Protein AF-A0A2S2PK71-F1 (afdb_monomer_lite)

pLDDT: mean 77.52, std 13.2, range [31.44, 92.31]

Secondary structure (DSSP, 8-state):
--TTS--EEEEESSPPPGGGGGGGTPPPPGGG---S-HHHHHHHIIIIIHHHHHHHHHHHH-----HHHHHHTEEEEEES--TTTS---PPPTTEEE-TTTT-PPPPPPPP---

Organism: Schizaphis graminum (NCBI:txid13262)

Radius of gyration: 18.69 Å; chains: 1; bounding box: 39×36×65 Å

Structure (mmCIF, N/CA/C/O backbone):
data_AF-A0A2S2PK71-F1
#
_entry.id   AF-A0A2S2PK71-F1
#
loop_
_atom_site.group_PDB
_atom_site.id
_atom_site.type_symbol
_atom_site.label_atom_id
_atom_site.label_alt_id
_atom_site.label_comp_id
_atom_site.label_asym_id
_atom_site.label_entity_id
_atom_site.label_seq_id
_atom_site.pdbx_PDB_ins_code
_atom_site.Cartn_x
_atom_site.Cartn_y
_atom_site.Cartn_z
_atom_site.occupancy
_atom_site.B_iso_or_equiv
_atom_site.auth_seq_id
_atom_site.auth_comp_id
_atom_site.auth_asym_id
_atom_site.auth_atom_id
_atom_site.pdbx_PDB_model_num
ATOM 1 N N . THR A 1 1 ? -11.628 -20.737 16.221 1.00 31.44 1 THR A N 1
ATOM 2 C CA . THR A 1 1 ? -11.657 -19.414 16.890 1.00 31.44 1 THR A CA 1
ATOM 3 C C . THR A 1 1 ? -11.217 -18.267 15.968 1.00 31.44 1 THR A C 1
ATOM 5 O O . THR A 1 1 ? -10.743 -17.257 16.454 1.00 31.44 1 THR A O 1
ATOM 8 N N . ILE A 1 2 ? -11.413 -18.383 14.642 1.00 38.25 2 ILE A N 1
ATOM 9 C CA . ILE A 1 2 ? -11.049 -17.363 13.624 1.00 38.25 2 ILE A CA 1
ATOM 10 C C . ILE A 1 2 ? -12.275 -16.541 13.157 1.00 38.25 2 ILE A C 1
ATOM 12 O O . ILE A 1 2 ? -12.137 -15.525 12.497 1.00 38.25 2 ILE A O 1
ATOM 16 N N . LEU A 1 3 ? -13.489 -16.945 13.540 1.00 37.22 3 LEU A N 1
ATOM 17 C CA . LEU A 1 3 ? -14.742 -16.444 12.960 1.00 37.22 3 LEU A CA 1
ATOM 18 C C . LEU A 1 3 ? -15.306 -15.148 13.573 1.00 37.22 3 LEU A C 1
ATOM 20 O O . LEU A 1 3 ? -16.305 -14.655 13.068 1.00 37.22 3 LEU A O 1
ATOM 24 N N . ASN A 1 4 ? -14.691 -14.584 14.620 1.00 45.84 4 ASN A N 1
ATOM 25 C CA . ASN A 1 4 ? -15.267 -13.446 15.359 1.00 45.84 4 ASN A CA 1
ATOM 26 C C . ASN A 1 4 ? -14.461 -12.138 15.272 1.00 45.84 4 ASN A C 1
ATOM 28 O O . ASN A 1 4 ? -14.765 -11.202 16.004 1.00 45.84 4 ASN A O 1
ATOM 32 N N . ASN A 1 5 ? -13.458 -12.046 14.394 1.00 53.53 5 ASN A N 1
ATOM 33 C CA . ASN A 1 5 ? -12.806 -10.773 14.080 1.00 53.53 5 ASN A CA 1
ATOM 34 C C . ASN A 1 5 ? -13.040 -10.495 12.590 1.00 53.53 5 ASN A C 1
ATOM 36 O O . ASN A 1 5 ? -12.706 -11.371 11.791 1.00 53.53 5 ASN A O 1
ATOM 40 N N . PRO A 1 6 ? -13.646 -9.365 12.182 1.00 56.81 6 PRO A N 1
ATOM 41 C CA . PRO A 1 6 ? -13.838 -9.085 10.766 1.00 56.81 6 PRO A CA 1
ATOM 42 C C . PRO A 1 6 ? -12.469 -9.004 10.082 1.00 56.81 6 PRO A C 1
ATOM 44 O O . PRO A 1 6 ? -11.712 -8.054 10.266 1.00 56.81 6 PRO A O 1
ATOM 47 N N . SER A 1 7 ? -12.131 -10.040 9.317 1.00 67.69 7 SER A N 1
ATOM 48 C CA . SER A 1 7 ? -10.940 -10.073 8.478 1.00 67.69 7 SER A CA 1
ATOM 49 C C . SER A 1 7 ? -11.119 -9.083 7.333 1.00 67.69 7 SER A C 1
ATOM 51 O O . SER A 1 7 ? -11.874 -9.336 6.394 1.00 67.69 7 SER A O 1
ATOM 53 N N . PHE A 1 8 ? -10.435 -7.944 7.405 1.00 80.94 8 PHE A N 1
ATOM 54 C CA . PHE A 1 8 ? -10.459 -6.953 6.335 1.00 80.94 8 PHE A CA 1
ATOM 55 C C . PHE A 1 8 ? -9.537 -7.378 5.188 1.00 80.94 8 PHE A C 1
ATOM 57 O O . PHE A 1 8 ? -8.428 -7.879 5.406 1.00 80.94 8 PHE A O 1
ATOM 64 N N . ILE A 1 9 ? -10.001 -7.154 3.959 1.00 88.62 9 ILE A N 1
ATOM 65 C CA . ILE A 1 9 ? -9.186 -7.243 2.748 1.00 88.62 9 ILE A CA 1
ATOM 66 C C . ILE A 1 9 ? -8.917 -5.812 2.297 1.00 88.62 9 ILE A C 1
ATOM 68 O O . ILE A 1 9 ? -9.851 -5.066 2.004 1.00 88.62 9 ILE A O 1
ATOM 72 N N . LEU A 1 10 ? -7.647 -5.419 2.268 1.00 88.56 10 LEU A N 1
ATOM 73 C CA . LEU A 1 10 ? -7.246 -4.063 1.908 1.00 88.56 10 LEU A CA 1
ATOM 74 C C . LEU A 1 10 ? -6.844 -3.985 0.442 1.00 88.56 10 LEU A C 1
ATOM 76 O O . LEU A 1 10 ? -6.223 -4.899 -0.095 1.00 88.56 10 LEU A O 1
ATOM 80 N N . LEU A 1 11 ? -7.168 -2.858 -0.185 1.00 89.81 11 LEU A N 1
ATOM 81 C CA . LEU A 1 11 ? -6.785 -2.537 -1.551 1.00 89.81 11 LEU A CA 1
ATOM 82 C C . LEU A 1 11 ? -6.044 -1.199 -1.557 1.00 89.81 11 LEU A C 1
ATOM 84 O O . LEU A 1 11 ? -6.598 -0.179 -1.153 1.00 89.81 11 LEU A O 1
ATOM 88 N N . SER A 1 12 ? -4.800 -1.204 -2.026 1.00 87.88 12 SER A N 1
ATOM 89 C CA . SER A 1 12 ? -3.984 -0.005 -2.197 1.00 87.8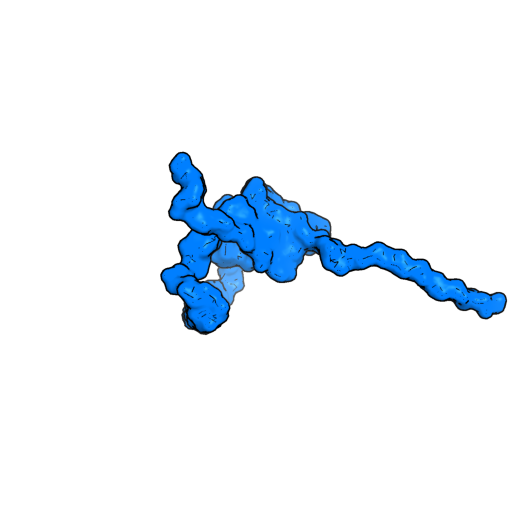8 12 SER A CA 1
ATOM 90 C C . SER A 1 12 ? -3.821 0.316 -3.675 1.00 87.88 12 SER A C 1
ATOM 92 O O . SER A 1 12 ? -3.433 -0.539 -4.470 1.00 87.88 12 SER A O 1
ATOM 94 N N . SER A 1 13 ? -4.062 1.573 -4.041 1.00 86.81 13 SER A N 1
ATOM 95 C CA . SER A 1 13 ? -3.889 2.069 -5.409 1.00 86.81 13 SER A CA 1
ATOM 96 C C . SER A 1 13 ? -2.424 2.277 -5.804 1.00 86.81 13 SER A C 1
ATOM 98 O O . SER A 1 13 ? -2.129 2.369 -6.995 1.00 86.81 13 SER A O 1
ATOM 100 N N . CYS A 1 14 ? -1.513 2.360 -4.831 1.00 79.38 14 CYS A N 1
ATOM 101 C CA . CYS A 1 14 ? -0.085 2.591 -5.035 1.00 79.38 14 CYS A CA 1
ATOM 102 C C . CYS A 1 14 ? 0.772 1.723 -4.104 1.00 79.38 14 CYS A C 1
ATOM 104 O O . CYS A 1 14 ? 0.264 1.071 -3.188 1.00 79.38 14 CYS A O 1
ATOM 106 N N . ASN A 1 15 ? 2.084 1.707 -4.350 1.00 78.19 15 ASN A N 1
ATOM 107 C CA . ASN A 1 15 ? 3.029 0.948 -3.537 1.00 78.19 15 ASN A CA 1
ATOM 108 C C . ASN A 1 15 ? 3.003 1.408 -2.067 1.00 78.19 15 ASN A C 1
ATOM 110 O O . ASN A 1 15 ? 2.795 2.584 -1.763 1.00 78.19 15 ASN A O 1
ATOM 114 N N . LEU A 1 16 ? 3.246 0.465 -1.157 1.00 77.38 16 LEU A N 1
ATOM 115 C CA . LEU A 1 16 ? 3.319 0.733 0.274 1.00 77.38 16 LEU A CA 1
ATOM 116 C C . LEU A 1 16 ? 4.483 1.680 0.561 1.00 77.38 16 LEU A C 1
ATOM 118 O O . LEU A 1 16 ? 5.636 1.409 0.215 1.00 77.38 16 LEU A O 1
ATOM 122 N N . LEU A 1 17 ? 4.159 2.794 1.210 1.00 76.88 17 LEU A N 1
ATOM 123 C CA . LEU A 1 17 ? 5.129 3.824 1.549 1.00 76.88 17 LEU A CA 1
ATOM 124 C C . LEU A 1 17 ? 6.158 3.286 2.558 1.00 76.88 17 LEU A C 1
ATOM 126 O O . LEU A 1 17 ? 5.811 2.432 3.380 1.00 76.88 17 LEU A O 1
ATOM 130 N N . PRO A 1 18 ? 7.403 3.801 2.554 1.00 68.69 18 PRO A N 1
ATOM 131 C CA . PRO A 1 18 ? 8.475 3.299 3.416 1.00 68.69 18 PRO A CA 1
ATOM 132 C C . PRO A 1 18 ? 8.115 3.290 4.907 1.00 68.69 18 PRO A C 1
ATOM 134 O O . PRO A 1 18 ? 8.470 2.375 5.644 1.00 68.69 18 PRO A O 1
ATOM 137 N N . TRP A 1 19 ? 7.339 4.275 5.358 1.00 68.12 19 TRP A N 1
ATOM 138 C CA . TRP A 1 19 ? 6.898 4.349 6.748 1.00 68.12 19 TRP A CA 1
ATOM 139 C C . TRP A 1 19 ? 5.775 3.376 7.101 1.00 68.12 19 TRP A C 1
ATOM 141 O O . TRP A 1 19 ? 5.544 3.204 8.283 1.00 68.12 19 TRP A O 1
ATOM 151 N N . ASN A 1 20 ? 5.112 2.717 6.146 1.00 72.25 20 ASN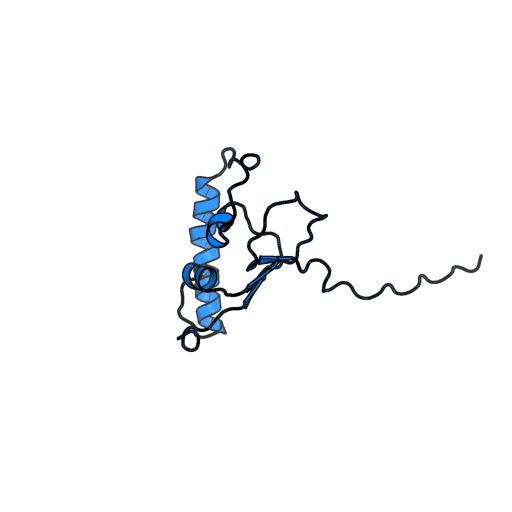 A N 1
ATOM 152 C CA . ASN A 1 20 ? 4.088 1.694 6.406 1.00 72.25 20 ASN A CA 1
ATOM 153 C C . ASN A 1 20 ? 4.645 0.263 6.307 1.00 72.25 20 ASN A C 1
ATOM 155 O O . ASN A 1 20 ? 3.910 -0.703 6.499 1.00 72.25 20 ASN A O 1
ATOM 159 N N . GLN A 1 21 ? 5.945 0.106 6.033 1.00 72.19 21 GLN A N 1
ATOM 160 C CA . GLN A 1 21 ? 6.578 -1.207 5.867 1.00 72.19 21 GLN A CA 1
ATOM 161 C C . GLN A 1 21 ? 6.525 -2.065 7.138 1.00 72.19 21 GLN A C 1
ATOM 163 O O . GLN A 1 21 ? 6.399 -3.284 7.044 1.00 72.19 21 GLN A O 1
ATOM 168 N N . HIS A 1 22 ? 6.546 -1.445 8.323 1.00 69.56 22 HIS A N 1
ATOM 169 C CA . HIS A 1 22 ? 6.411 -2.165 9.593 1.00 69.56 22 HIS A CA 1
ATOM 170 C C . HIS A 1 22 ? 5.045 -2.836 9.755 1.00 69.56 22 HIS A C 1
ATOM 172 O O . HIS A 1 22 ? 4.967 -3.922 10.318 1.00 69.56 22 HIS A O 1
ATOM 178 N N . ALA A 1 23 ? 3.981 -2.219 9.237 1.00 69.38 23 ALA A N 1
ATOM 179 C CA . ALA A 1 23 ? 2.627 -2.744 9.366 1.00 69.38 23 ALA A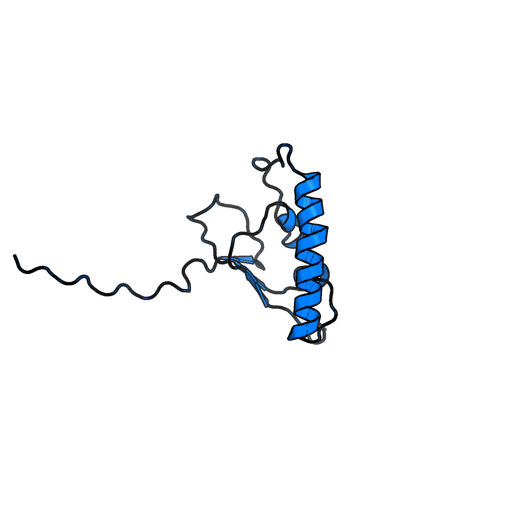 CA 1
ATOM 180 C C . ALA A 1 23 ? 2.415 -4.017 8.530 1.00 69.38 23 ALA A C 1
ATOM 182 O O . ALA A 1 23 ? 1.561 -4.835 8.845 1.00 69.38 23 ALA A O 1
ATOM 183 N N . VAL A 1 24 ? 3.236 -4.210 7.494 1.00 73.62 24 VAL A N 1
ATOM 184 C CA . VAL A 1 24 ? 3.225 -5.395 6.626 1.00 73.62 24 VAL A CA 1
ATOM 185 C C . VAL A 1 24 ? 4.394 -6.349 6.893 1.00 73.62 24 VAL A C 1
ATOM 187 O O . VAL A 1 24 ? 4.681 -7.214 6.069 1.00 73.62 24 VAL A O 1
ATOM 190 N N . GLY A 1 25 ? 5.106 -6.180 8.014 1.00 71.12 25 GLY A N 1
ATOM 191 C CA . GLY A 1 25 ? 6.224 -7.047 8.401 1.00 71.12 25 GLY A CA 1
ATOM 192 C C . GLY A 1 25 ? 7.394 -7.051 7.411 1.00 71.12 25 GLY A C 1
ATOM 193 O O . GLY A 1 25 ? 8.178 -7.998 7.388 1.00 71.12 25 GLY A O 1
ATOM 194 N N . GLN A 1 26 ? 7.514 -6.022 6.566 1.00 70.44 26 GLN A N 1
ATOM 195 C CA . GLN A 1 26 ? 8.582 -5.944 5.575 1.00 70.44 26 GLN A CA 1
ATOM 196 C C . GLN A 1 26 ? 9.866 -5.402 6.210 1.00 70.44 26 GLN A C 1
ATOM 198 O O . GLN A 1 26 ? 9.810 -4.392 6.918 1.00 70.44 26 GLN A O 1
ATOM 203 N N . PRO A 1 27 ? 11.036 -6.006 5.929 1.00 64.94 27 PRO A N 1
ATOM 204 C CA . PRO A 1 27 ? 12.299 -5.430 6.360 1.00 64.94 27 PRO A CA 1
ATOM 205 C C . PRO A 1 27 ? 12.487 -4.062 5.696 1.00 64.94 27 PRO A C 1
ATOM 207 O O . PRO A 1 27 ? 12.264 -3.899 4.491 1.00 64.94 27 PRO A O 1
ATOM 210 N N . TYR A 1 28 ? 12.899 -3.069 6.484 1.00 62.19 28 TYR A N 1
ATOM 211 C CA . TYR A 1 28 ? 13.296 -1.771 5.949 1.00 62.19 28 TYR A CA 1
ATOM 212 C C . TYR A 1 28 ? 14.473 -1.977 4.993 1.00 62.19 28 TYR A C 1
ATOM 214 O O . TYR A 1 28 ? 15.498 -2.547 5.370 1.00 62.19 28 TYR A O 1
ATOM 222 N N . SER A 1 29 ? 14.328 -1.539 3.742 1.00 59.41 29 SER A N 1
ATOM 223 C CA . SER A 1 29 ? 15.440 -1.587 2.796 1.00 59.41 29 SER A CA 1
ATOM 224 C C . SER A 1 29 ? 16.479 -0.556 3.218 1.00 59.41 29 SER A C 1
ATOM 226 O O . SER A 1 29 ? 16.179 0.637 3.257 1.00 59.41 29 SER A O 1
ATOM 228 N N . LEU A 1 30 ? 17.703 -1.008 3.500 1.00 52.56 30 LEU A N 1
ATOM 229 C CA . LEU A 1 30 ? 18.830 -0.148 3.882 1.00 52.56 30 LEU A CA 1
ATOM 230 C C . LEU A 1 30 ? 19.185 0.889 2.798 1.00 52.56 30 LEU A C 1
ATOM 232 O O . LEU A 1 30 ? 19.857 1.865 3.094 1.00 52.56 30 LEU A O 1
ATOM 236 N N . ALA A 1 31 ? 18.730 0.712 1.552 1.00 53.72 31 ALA A N 1
ATOM 237 C CA . ALA A 1 31 ? 18.904 1.701 0.485 1.00 53.72 31 ALA A CA 1
ATOM 238 C C . ALA A 1 31 ? 17.948 2.905 0.618 1.00 53.72 31 ALA A C 1
ATOM 240 O O . ALA A 1 31 ? 18.278 4.003 0.181 1.00 53.72 31 ALA A O 1
ATOM 241 N N . ASN A 1 32 ? 16.798 2.719 1.274 1.00 53.78 32 ASN A N 1
ATOM 242 C CA . ASN A 1 32 ? 15.834 3.774 1.592 1.00 53.78 32 ASN A CA 1
ATOM 243 C C . ASN A 1 32 ? 15.976 4.194 3.063 1.00 53.78 32 ASN A C 1
ATOM 245 O O . ASN A 1 32 ? 14.981 4.302 3.785 1.00 53.78 32 ASN A O 1
ATOM 249 N N . ILE A 1 33 ? 17.210 4.434 3.525 1.00 53.66 33 ILE A N 1
ATOM 250 C CA . ILE A 1 33 ? 17.412 5.217 4.751 1.00 53.66 33 ILE A CA 1
ATOM 251 C C . ILE A 1 33 ? 16.637 6.519 4.536 1.00 53.66 33 ILE A C 1
ATOM 253 O O . ILE A 1 33 ? 16.809 7.138 3.483 1.00 53.66 33 ILE A O 1
ATOM 257 N N . PRO A 1 34 ? 15.764 6.936 5.467 1.00 53.84 34 PRO A N 1
ATOM 258 C CA . PRO A 1 34 ? 15.036 8.182 5.330 1.00 53.84 34 PRO A CA 1
ATOM 259 C C . PRO A 1 34 ? 16.044 9.330 5.452 1.00 53.84 34 PRO A C 1
ATOM 261 O O . PRO A 1 34 ? 16.267 9.873 6.533 1.00 53.84 34 PRO A O 1
ATOM 264 N N . LEU A 1 35 ? 16.700 9.661 4.340 1.00 52.66 35 LEU A N 1
ATOM 265 C CA . LEU A 1 35 ? 17.609 10.784 4.203 1.00 52.66 35 LEU A CA 1
ATOM 266 C C . LEU A 1 35 ? 16.784 12.068 4.374 1.00 52.66 35 LEU A C 1
ATOM 268 O O . LEU A 1 35 ? 16.132 12.572 3.466 1.00 52.66 35 LEU A O 1
ATOM 272 N N . THR A 1 36 ? 16.769 12.523 5.628 1.00 50.44 36 THR A N 1
ATOM 273 C CA . THR A 1 36 ? 16.735 13.924 6.075 1.00 50.44 36 THR A CA 1
ATOM 274 C C . THR A 1 36 ? 15.528 14.801 5.712 1.00 50.44 36 THR A C 1
ATOM 276 O O . THR A 1 36 ? 15.641 16.021 5.758 1.00 50.44 36 THR A O 1
ATOM 279 N N . LEU A 1 37 ? 14.347 14.224 5.468 1.00 54.16 37 LEU A N 1
ATOM 280 C CA . LEU A 1 37 ? 13.052 14.950 5.434 1.00 54.16 37 LEU A CA 1
ATOM 281 C C . LEU A 1 37 ? 11.996 14.344 6.390 1.00 54.16 37 LEU A C 1
ATOM 283 O O . LEU A 1 37 ? 10.790 14.554 6.264 1.00 54.16 37 LEU A O 1
ATOM 287 N N . SER A 1 38 ? 12.451 13.544 7.355 1.00 64.19 38 SER A N 1
ATOM 288 C CA . SER A 1 38 ? 11.734 12.356 7.829 1.00 64.19 38 SER A CA 1
ATOM 289 C C . SER A 1 38 ? 10.752 12.538 8.990 1.00 64.19 38 SER A C 1
ATOM 291 O O . SER A 1 38 ? 9.849 11.720 9.137 1.00 64.19 38 SER A O 1
ATOM 293 N N . SER A 1 39 ? 10.859 13.585 9.807 1.00 65.00 39 SER A N 1
ATOM 294 C CA . SER A 1 39 ? 9.981 13.761 10.976 1.00 65.00 39 SER A CA 1
ATOM 295 C C . SER A 1 39 ? 8.755 14.618 10.672 1.00 65.00 39 SER A C 1
ATOM 297 O O . SER A 1 39 ? 7.645 14.221 11.012 1.00 65.00 39 SER A O 1
ATOM 299 N N . LEU A 1 40 ? 8.923 15.755 9.990 1.00 72.44 40 LEU A N 1
ATOM 300 C CA . LEU A 1 40 ? 7.821 16.672 9.681 1.00 72.44 40 LEU A CA 1
ATOM 301 C C . LEU A 1 40 ? 6.845 16.080 8.661 1.00 72.44 40 LEU A C 1
ATOM 303 O O . LEU A 1 40 ? 5.638 16.223 8.819 1.00 72.44 40 LEU A O 1
ATOM 307 N N . GLN A 1 41 ? 7.347 15.375 7.645 1.00 69.31 41 GLN A N 1
ATOM 308 C CA . GLN A 1 41 ? 6.493 14.714 6.660 1.00 69.31 41 GLN A CA 1
ATOM 309 C C . GLN A 1 41 ? 5.738 13.530 7.274 1.00 69.31 41 GLN A C 1
ATOM 311 O O . GLN A 1 41 ? 4.546 13.366 7.019 1.00 69.31 41 GLN A O 1
ATOM 316 N N . LEU A 1 42 ? 6.395 12.747 8.136 1.00 73.69 42 LEU A N 1
ATOM 317 C CA . LEU A 1 42 ? 5.741 11.670 8.879 1.00 73.69 42 LEU A CA 1
ATOM 318 C C . LEU A 1 42 ? 4.705 12.223 9.863 1.00 73.69 42 LEU A C 1
ATOM 320 O O . LEU A 1 42 ? 3.609 11.682 9.961 1.00 73.69 42 LEU A O 1
ATOM 324 N N . PHE A 1 43 ? 5.032 13.306 10.567 1.00 76.44 43 PHE A N 1
ATOM 325 C CA . PHE A 1 43 ? 4.120 13.988 11.478 1.00 76.44 43 PHE A CA 1
ATOM 326 C C . PHE A 1 43 ? 2.927 14.582 10.728 1.00 76.44 43 PHE A C 1
ATOM 328 O O . PHE A 1 43 ? 1.792 14.351 11.121 1.00 76.44 43 PHE A O 1
ATOM 335 N N . GLY A 1 44 ? 3.164 15.263 9.606 1.00 76.44 44 GLY A N 1
ATOM 336 C CA . GLY A 1 44 ? 2.119 15.802 8.739 1.00 76.44 44 GLY A CA 1
ATOM 337 C C . GLY A 1 44 ? 1.210 14.706 8.183 1.00 76.44 44 GLY A C 1
ATOM 338 O O . GLY A 1 44 ? -0.008 14.833 8.255 1.00 76.44 44 GLY A O 1
ATOM 339 N N . PHE A 1 45 ? 1.776 13.589 7.717 1.00 77.25 45 PHE A N 1
ATOM 340 C CA . PHE A 1 45 ? 1.006 12.423 7.274 1.00 77.25 45 PHE A CA 1
ATOM 341 C C . PHE A 1 45 ? 0.172 11.817 8.415 1.00 77.25 45 PHE A C 1
ATOM 343 O O . PHE A 1 45 ? -1.025 11.574 8.246 1.00 77.25 45 PHE A O 1
ATOM 350 N N . LYS A 1 46 ? 0.779 11.623 9.595 1.00 74.62 46 LYS A N 1
ATOM 351 C CA . LYS A 1 46 ? 0.099 11.093 10.785 1.00 74.62 46 LYS A CA 1
ATOM 352 C C . LYS A 1 46 ? -0.987 12.027 11.315 1.00 74.62 46 LYS A C 1
ATOM 354 O O . LYS A 1 46 ? -1.995 11.531 11.798 1.00 74.62 46 LYS A O 1
ATOM 359 N N . LEU A 1 47 ? -0.797 13.343 11.253 1.00 77.12 47 LEU A N 1
ATOM 360 C CA . LEU A 1 47 ? -1.734 14.306 11.827 1.00 77.12 47 LEU A CA 1
ATOM 361 C C . LEU A 1 47 ? -2.865 14.657 10.857 1.00 77.12 47 LEU A C 1
ATOM 363 O O . LEU A 1 47 ? -4.017 14.704 11.274 1.00 77.12 47 LEU A O 1
ATOM 367 N N . LEU A 1 48 ? -2.559 14.898 9.579 1.00 77.62 48 LEU A N 1
ATOM 368 C CA . LEU A 1 48 ? -3.531 15.409 8.607 1.00 77.62 48 LEU A CA 1
ATOM 369 C C . LEU A 1 48 ? -4.245 14.294 7.844 1.00 77.62 48 LEU A C 1
ATOM 371 O O . LEU A 1 48 ? -5.472 14.281 7.791 1.00 77.62 48 LEU A O 1
ATOM 375 N N . CYS A 1 49 ? -3.506 13.359 7.242 1.00 80.25 49 CYS A N 1
ATOM 376 C CA . CYS A 1 49 ? -4.129 12.317 6.422 1.00 80.25 49 CYS A CA 1
ATOM 377 C C . CYS A 1 49 ? -4.880 11.319 7.301 1.00 80.25 49 CYS A C 1
ATOM 379 O O . CYS A 1 49 ? -6.056 11.064 7.070 1.00 80.25 49 CYS A O 1
ATOM 381 N N . ARG A 1 50 ? -4.239 10.842 8.372 1.00 80.81 50 ARG A N 1
ATOM 382 C CA . ARG A 1 50 ? -4.794 9.790 9.230 1.00 80.81 50 ARG A CA 1
ATOM 383 C C . ARG A 1 50 ? -6.117 10.178 9.897 1.00 80.81 50 ARG A C 1
ATOM 385 O O . ARG A 1 50 ? -7.078 9.422 9.833 1.00 80.81 50 ARG A O 1
ATOM 392 N N . THR A 1 51 ? -6.179 11.365 10.501 1.00 82.88 51 THR A N 1
ATOM 393 C CA . THR A 1 51 ? -7.384 11.845 11.203 1.00 82.88 51 THR A CA 1
ATOM 394 C C . THR A 1 51 ? -8.532 12.110 10.232 1.00 82.88 51 THR A C 1
ATOM 396 O O . THR A 1 51 ? -9.686 11.788 10.514 1.00 82.88 51 THR A O 1
ATOM 399 N N . ARG A 1 52 ? -8.221 12.662 9.054 1.00 86.62 52 ARG A N 1
ATOM 400 C CA . ARG A 1 52 ? -9.196 12.912 7.991 1.00 86.62 52 ARG A CA 1
ATOM 401 C C . ARG A 1 52 ? -9.757 11.609 7.427 1.00 86.62 52 ARG A C 1
ATOM 403 O O . ARG A 1 52 ? -10.958 11.537 7.164 1.00 86.62 52 ARG A O 1
ATOM 410 N N . ASP A 1 53 ? -8.911 10.599 7.264 1.00 87.12 53 ASP A N 1
ATOM 411 C CA . ASP A 1 53 ? -9.297 9.290 6.749 1.00 87.12 53 ASP A CA 1
ATOM 412 C C . ASP A 1 53 ? -10.165 8.539 7.776 1.00 87.12 53 ASP A C 1
ATOM 414 O O . ASP A 1 53 ? -11.249 8.079 7.418 1.00 87.12 53 ASP A O 1
ATOM 418 N N . GLU A 1 54 ? -9.792 8.531 9.064 1.00 87.81 54 GLU A N 1
ATOM 419 C CA . GLU A 1 54 ? -10.619 7.974 10.153 1.00 87.81 54 GLU A CA 1
ATOM 420 C C . GLU A 1 54 ? -11.987 8.672 10.239 1.00 87.81 54 GLU A C 1
ATOM 422 O O . GLU A 1 54 ? -13.028 8.016 10.294 1.00 87.81 54 GLU A O 1
ATOM 427 N N . ALA A 1 55 ? -12.024 10.005 10.136 1.00 87.88 55 ALA A N 1
ATOM 428 C CA . ALA A 1 55 ? -13.281 10.751 10.110 1.00 87.88 55 ALA A CA 1
ATOM 429 C C . ALA A 1 55 ? -14.130 10.445 8.863 1.00 87.88 55 ALA A C 1
ATOM 431 O O . ALA A 1 55 ? -15.358 10.501 8.911 1.00 87.88 55 ALA A O 1
ATOM 432 N N . THR A 1 56 ? -13.504 10.144 7.725 1.00 89.19 56 THR A N 1
ATOM 433 C CA . THR A 1 56 ? -14.209 9.777 6.488 1.00 89.19 56 THR A CA 1
ATOM 434 C C . THR A 1 56 ? -14.790 8.370 6.586 1.00 89.19 56 THR A C 1
ATOM 436 O O . THR A 1 56 ? -15.938 8.167 6.196 1.00 89.19 56 THR A O 1
ATOM 439 N N . ILE A 1 57 ? -14.049 7.423 7.161 1.00 86.25 57 ILE A N 1
ATOM 440 C CA . ILE A 1 57 ? -14.521 6.058 7.426 1.00 86.25 57 ILE A CA 1
ATOM 441 C C . ILE A 1 57 ? -15.710 6.092 8.379 1.00 86.25 57 ILE A C 1
ATOM 443 O O . ILE A 1 57 ? -16.752 5.527 8.061 1.00 86.25 57 ILE A O 1
ATOM 447 N N . LYS A 1 58 ? -15.602 6.845 9.478 1.00 88.19 58 LYS A N 1
ATOM 448 C CA . LYS A 1 58 ? -16.687 6.991 10.452 1.00 88.19 58 LYS A CA 1
ATOM 449 C C . LYS A 1 58 ? -17.976 7.513 9.819 1.00 88.19 58 LYS A C 1
ATOM 451 O O . LYS A 1 58 ? -19.051 7.024 10.129 1.00 88.19 58 LYS A O 1
ATOM 456 N N . ARG A 1 59 ? -17.876 8.476 8.894 1.00 89.81 59 ARG A N 1
ATOM 457 C CA . ARG A 1 59 ? -19.047 9.047 8.204 1.00 89.81 59 ARG A CA 1
ATOM 458 C C . ARG A 1 59 ? -19.681 8.112 7.174 1.00 89.81 59 ARG A C 1
ATOM 460 O O . ARG A 1 59 ? -20.887 8.182 6.989 1.00 89.81 59 ARG A O 1
ATOM 467 N N . ASN A 1 60 ? -18.886 7.310 6.466 1.00 90.94 60 ASN A N 1
ATOM 468 C CA . ASN A 1 60 ? -19.384 6.514 5.336 1.00 90.94 60 ASN A CA 1
ATOM 469 C C . ASN A 1 60 ? -19.703 5.063 5.699 1.00 90.94 60 ASN A C 1
ATOM 471 O O . ASN A 1 60 ? -20.570 4.461 5.078 1.00 90.94 60 ASN A O 1
ATOM 475 N N . LEU A 1 61 ? -18.967 4.491 6.651 1.00 84.12 61 LEU A N 1
ATOM 476 C CA . LEU A 1 61 ? -19.032 3.072 6.990 1.00 84.12 61 LEU A CA 1
ATOM 477 C C . LEU A 1 61 ? -19.599 2.824 8.394 1.00 84.12 61 LEU A C 1
ATOM 479 O O . LEU A 1 61 ? -19.836 1.671 8.723 1.00 84.12 61 LEU A O 1
ATOM 483 N N . ASP A 1 62 ? -19.808 3.875 9.200 1.00 84.06 62 ASP A N 1
ATOM 484 C CA . ASP A 1 62 ? -20.275 3.802 10.599 1.00 84.06 62 ASP A CA 1
ATOM 485 C C . ASP A 1 62 ? -19.414 2.881 11.494 1.00 84.06 62 ASP A C 1
ATOM 487 O O . ASP A 1 62 ? -19.861 2.307 12.482 1.00 84.06 62 ASP A O 1
ATOM 491 N N . ILE A 1 63 ? -18.134 2.728 11.135 1.00 81.06 63 ILE A N 1
ATOM 492 C CA . ILE A 1 63 ? -17.153 1.906 11.850 1.00 81.06 63 ILE A CA 1
ATOM 493 C C . ILE A 1 63 ? -16.197 2.835 12.603 1.00 81.06 63 ILE A C 1
ATOM 495 O O . ILE A 1 63 ? -15.493 3.641 11.992 1.00 81.06 63 ILE A O 1
ATOM 499 N N . ASP A 1 64 ? -16.146 2.697 13.930 1.00 81.56 64 ASP A N 1
ATOM 500 C CA . ASP A 1 64 ? -15.244 3.447 14.813 1.00 81.56 64 ASP A CA 1
ATOM 501 C C . ASP A 1 64 ? -14.026 2.584 15.171 1.00 81.56 64 ASP A C 1
ATOM 503 O O . ASP A 1 64 ? -13.923 2.019 16.257 1.00 81.56 64 ASP A O 1
ATOM 507 N N . VAL A 1 65 ? -13.119 2.405 14.208 1.00 77.94 65 VAL A N 1
ATOM 508 C CA . VAL A 1 65 ? -11.887 1.623 14.389 1.00 77.94 65 VAL A CA 1
ATOM 509 C C . VAL A 1 65 ? -10.703 2.432 13.873 1.00 77.94 65 VAL A C 1
ATOM 511 O O . VAL A 1 65 ? -10.775 3.050 12.813 1.00 77.94 65 VAL A O 1
ATOM 514 N N . SER A 1 66 ? -9.595 2.419 14.618 1.00 83.38 66 SER A N 1
ATOM 515 C CA . SER A 1 66 ? -8.364 3.076 14.174 1.00 83.38 66 SER A CA 1
ATOM 516 C C . SER A 1 66 ? -7.788 2.394 12.933 1.00 83.38 66 SER A C 1
ATOM 518 O O . SER A 1 66 ? -7.748 1.165 12.840 1.00 83.38 66 SER A O 1
ATOM 520 N N . LEU A 1 67 ? -7.245 3.196 12.014 1.00 81.19 67 LEU A N 1
ATOM 521 C CA . LEU A 1 67 ? -6.593 2.697 10.802 1.00 81.19 67 LEU A CA 1
ATOM 522 C C . LEU A 1 67 ? -5.442 1.721 11.092 1.00 81.19 67 LEU A C 1
ATOM 524 O O . LEU A 1 67 ? -5.247 0.781 10.328 1.00 81.19 67 LEU A O 1
ATOM 528 N N . ASP A 1 68 ? -4.699 1.900 12.194 1.00 80.25 68 ASP A N 1
ATOM 529 C CA . ASP A 1 68 ? -3.611 0.972 12.558 1.00 80.25 68 ASP A CA 1
ATOM 530 C C . ASP A 1 68 ? -4.156 -0.428 12.853 1.00 80.25 68 ASP A C 1
ATOM 532 O O . ASP A 1 68 ? -3.596 -1.423 12.402 1.00 80.25 68 ASP A O 1
ATOM 536 N N . GLN A 1 69 ? -5.272 -0.507 13.580 1.00 81.31 69 GLN A N 1
ATOM 537 C CA . GLN A 1 69 ? -5.901 -1.778 13.938 1.00 81.31 69 GLN A CA 1
ATOM 538 C C . GLN A 1 69 ? -6.460 -2.490 12.708 1.00 81.31 69 GLN A C 1
ATOM 540 O O . GLN A 1 69 ? -6.357 -3.709 12.604 1.00 81.31 69 GLN A O 1
ATOM 545 N N . ILE A 1 70 ? -6.998 -1.735 11.748 1.00 83.25 70 ILE A N 1
ATOM 546 C CA . ILE A 1 70 ? -7.468 -2.284 10.472 1.00 83.25 70 ILE A CA 1
ATOM 547 C C . ILE A 1 70 ? -6.304 -2.900 9.692 1.00 83.25 70 ILE A C 1
ATOM 549 O O . ILE A 1 70 ? -6.433 -4.012 9.188 1.00 83.25 70 ILE A O 1
ATOM 553 N N . ILE A 1 71 ? -5.166 -2.206 9.609 1.00 81.19 71 ILE A N 1
ATOM 554 C CA . ILE A 1 71 ? -3.994 -2.705 8.879 1.00 81.19 71 ILE A CA 1
ATOM 555 C C . ILE A 1 71 ? -3.402 -3.938 9.574 1.00 81.19 71 ILE A C 1
ATOM 557 O O . ILE A 1 71 ? -3.076 -4.908 8.898 1.00 81.19 71 ILE A O 1
ATOM 561 N N . LEU A 1 72 ? -3.312 -3.936 10.907 1.00 80.81 72 LEU A N 1
ATOM 562 C CA . LEU A 1 72 ? -2.784 -5.069 11.678 1.00 80.81 72 LEU A CA 1
ATOM 563 C C . LEU A 1 72 ? -3.692 -6.309 11.634 1.00 80.81 72 LEU A C 1
ATOM 565 O O . LEU A 1 72 ? -3.188 -7.428 11.676 1.00 80.81 72 LEU A O 1
ATOM 569 N N . ASN A 1 73 ? -5.011 -6.125 11.526 1.00 83.69 73 ASN A N 1
ATOM 570 C CA . ASN A 1 73 ? -5.985 -7.219 11.429 1.00 83.69 73 ASN A CA 1
ATOM 571 C C . ASN A 1 73 ? -6.318 -7.616 9.980 1.00 83.69 73 ASN A C 1
ATOM 573 O O . ASN A 1 73 ? -7.147 -8.505 9.757 1.00 83.69 73 ASN A O 1
ATOM 577 N N . ALA A 1 74 ? -5.704 -6.972 8.986 1.00 85.38 74 ALA A N 1
ATOM 578 C CA . ALA A 1 74 ? -5.930 -7.304 7.589 1.00 85.38 74 ALA A CA 1
ATOM 579 C C . ALA A 1 74 ? -5.380 -8.703 7.283 1.00 85.38 74 ALA A C 1
ATOM 581 O O . ALA A 1 74 ? -4.217 -9.006 7.539 1.00 85.38 74 ALA A O 1
ATOM 582 N N . SER A 1 75 ? -6.219 -9.565 6.709 1.00 87.94 75 SER A N 1
ATOM 583 C CA . SER A 1 75 ? -5.800 -10.922 6.319 1.00 87.94 75 SER A CA 1
ATOM 584 C C . SER A 1 75 ? -5.121 -10.947 4.948 1.00 87.94 75 SER A C 1
ATOM 586 O O . SER A 1 75 ? -4.341 -11.851 4.660 1.00 87.94 75 SER A O 1
ATOM 588 N N . LEU A 1 76 ? -5.417 -9.954 4.105 1.00 89.00 76 LEU A N 1
ATOM 589 C CA . LEU A 1 76 ? -4.860 -9.804 2.766 1.00 89.00 76 LEU A CA 1
ATOM 590 C C . LEU A 1 76 ? -4.794 -8.322 2.389 1.00 89.00 76 LEU A C 1
ATOM 592 O O . LEU A 1 76 ? -5.753 -7.578 2.590 1.00 89.00 76 LEU A O 1
ATOM 596 N N . ILE A 1 77 ? -3.677 -7.913 1.794 1.00 89.56 77 ILE A N 1
ATOM 597 C CA . ILE A 1 77 ? -3.442 -6.566 1.279 1.00 89.56 77 ILE A CA 1
ATOM 598 C C . ILE A 1 77 ? -3.074 -6.684 -0.197 1.00 89.56 77 ILE A C 1
ATOM 600 O O . ILE A 1 77 ? -1.999 -7.161 -0.556 1.00 89.56 77 ILE A O 1
ATOM 604 N N . MET A 1 78 ? -3.972 -6.227 -1.058 1.00 91.81 78 MET A N 1
ATOM 605 C CA . MET A 1 78 ? -3.761 -6.142 -2.495 1.00 91.81 78 MET A CA 1
ATOM 606 C C . MET A 1 78 ? -3.167 -4.785 -2.848 1.00 91.81 78 MET A C 1
ATOM 608 O O . MET A 1 78 ? -3.746 -3.743 -2.545 1.00 91.81 78 MET 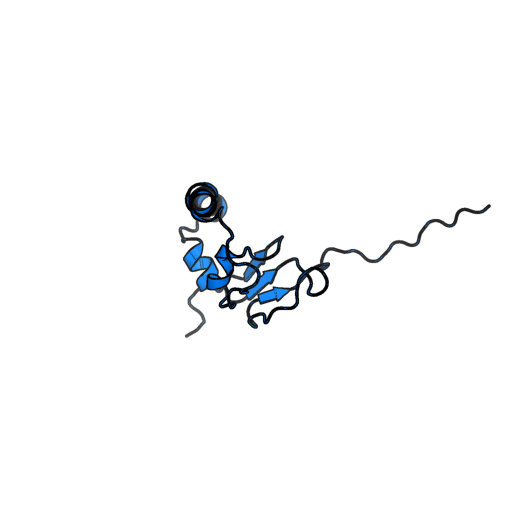A O 1
ATOM 612 N N . VAL A 1 79 ? -2.015 -4.783 -3.505 1.00 90.06 79 VAL A N 1
ATOM 613 C CA . VAL A 1 79 ? -1.306 -3.560 -3.881 1.00 90.06 79 VAL A CA 1
ATOM 614 C C . VAL A 1 79 ? -1.278 -3.460 -5.398 1.00 90.06 79 VAL A C 1
ATOM 616 O O . VAL A 1 79 ? -0.796 -4.365 -6.076 1.00 90.06 79 VAL A O 1
ATOM 619 N N . ASN A 1 80 ? -1.774 -2.351 -5.944 1.00 91.38 80 ASN A N 1
ATOM 620 C CA . ASN A 1 80 ? -1.709 -2.041 -7.371 1.00 91.38 80 ASN A CA 1
ATOM 621 C C . ASN A 1 80 ? -0.278 -1.633 -7.764 1.00 91.38 80 ASN A C 1
ATOM 623 O O . ASN A 1 80 ? 0.041 -0.469 -7.993 1.00 91.38 80 ASN A O 1
ATOM 627 N N . THR A 1 81 ? 0.604 -2.621 -7.770 1.00 88.88 81 THR A N 1
ATOM 628 C CA . THR A 1 81 ? 2.010 -2.545 -8.155 1.00 88.88 81 THR A CA 1
ATOM 629 C C . THR A 1 81 ? 2.402 -3.873 -8.796 1.00 88.88 81 THR A C 1
ATOM 631 O O . THR A 1 81 ? 1.660 -4.847 -8.694 1.00 88.88 81 THR A O 1
ATOM 634 N N . HIS A 1 82 ? 3.547 -3.913 -9.465 1.00 89.44 82 HIS A N 1
ATOM 635 C CA . HIS A 1 82 ? 4.075 -5.118 -10.088 1.00 89.44 82 HIS A CA 1
ATOM 636 C C . HIS A 1 82 ? 5.587 -5.198 -9.862 1.00 89.44 82 HIS A C 1
ATOM 638 O O . HIS A 1 82 ? 6.268 -4.169 -9.920 1.00 89.44 82 HIS A O 1
ATOM 644 N N . PHE A 1 83 ? 6.116 -6.407 -9.662 1.00 85.31 83 PHE A N 1
ATOM 645 C CA . PHE A 1 83 ? 7.535 -6.659 -9.385 1.00 85.31 83 PHE A CA 1
ATOM 646 C C . PHE A 1 83 ? 8.499 -6.103 -10.444 1.00 85.31 83 PHE A C 1
ATOM 648 O O . PHE A 1 83 ? 9.678 -5.932 -10.162 1.00 85.31 83 PHE A O 1
ATOM 655 N N . THR A 1 84 ? 8.027 -5.824 -11.665 1.00 87.38 84 THR A N 1
ATOM 656 C CA . THR A 1 84 ? 8.849 -5.207 -12.723 1.00 87.38 84 THR A CA 1
ATOM 657 C C . THR A 1 84 ? 8.965 -3.688 -12.604 1.00 87.38 84 THR A C 1
ATOM 659 O O . THR A 1 84 ? 9.864 -3.108 -13.203 1.00 87.38 84 THR A O 1
ATOM 662 N N . MET A 1 85 ? 8.056 -3.025 -11.879 1.00 84.75 85 MET A N 1
ATOM 663 C CA . MET A 1 85 ? 8.029 -1.561 -11.753 1.00 84.75 85 MET A CA 1
ATOM 664 C C . MET A 1 85 ? 8.936 -1.045 -10.633 1.00 84.75 85 MET A C 1
ATOM 666 O O . MET A 1 85 ? 9.353 0.110 -10.661 1.00 84.75 85 MET A O 1
ATOM 670 N N . PHE A 1 86 ? 9.223 -1.882 -9.637 1.00 80.75 86 PHE A N 1
ATOM 671 C CA . PHE A 1 86 ? 10.020 -1.534 -8.464 1.00 80.75 86 PHE A CA 1
ATOM 672 C C . PHE A 1 86 ? 11.090 -2.592 -8.207 1.00 80.75 86 PHE A C 1
ATOM 674 O O . PHE A 1 86 ? 11.064 -3.682 -8.766 1.00 80.75 86 PHE A O 1
ATOM 681 N N . THR A 1 87 ? 12.031 -2.282 -7.321 1.00 79.38 87 THR A N 1
ATOM 682 C CA . THR A 1 87 ? 13.035 -3.245 -6.866 1.00 79.38 87 THR A CA 1
ATOM 683 C C . THR A 1 87 ? 12.376 -4.481 -6.252 1.00 79.38 87 THR A C 1
ATOM 685 O O . THR A 1 87 ? 11.511 -4.361 -5.380 1.00 79.38 87 THR A O 1
ATOM 688 N N . SER A 1 88 ? 12.845 -5.669 -6.648 1.00 78.44 88 SER A N 1
ATOM 689 C CA . SER A 1 88 ? 12.434 -6.937 -6.046 1.00 78.44 88 SER A CA 1
ATOM 690 C C . SER A 1 88 ? 12.719 -6.931 -4.543 1.00 78.44 88 SER A C 1
ATOM 692 O O . SER A 1 88 ? 13.861 -6.737 -4.120 1.00 78.44 88 SER A O 1
ATOM 694 N N . LYS A 1 89 ? 11.691 -7.173 -3.734 1.00 79.00 89 LYS A N 1
ATOM 695 C CA . LYS A 1 89 ? 11.791 -7.285 -2.276 1.00 79.00 89 LYS A CA 1
ATOM 696 C C . LYS A 1 89 ? 11.021 -8.516 -1.798 1.00 79.00 89 LYS A C 1
ATOM 698 O O . LYS A 1 89 ? 10.029 -8.876 -2.430 1.00 79.00 89 LYS A O 1
ATOM 703 N N . PRO A 1 90 ? 11.427 -9.151 -0.686 1.00 81.69 90 PRO A N 1
ATOM 704 C CA . PRO A 1 90 ? 10.622 -10.204 -0.084 1.00 81.69 90 PRO A CA 1
ATOM 705 C C . PRO A 1 90 ? 9.283 -9.612 0.389 1.00 81.69 90 PRO A C 1
ATOM 707 O O . PRO A 1 90 ? 9.246 -8.704 1.225 1.00 81.69 90 PRO A O 1
ATOM 710 N N . LEU A 1 91 ? 8.180 -10.094 -0.184 1.00 82.06 91 LEU A N 1
ATOM 711 C CA . LEU A 1 91 ? 6.824 -9.770 0.256 1.00 82.06 91 LEU A CA 1
ATOM 712 C C . LEU A 1 91 ? 6.351 -10.838 1.241 1.00 82.06 91 LEU A C 1
ATOM 714 O O . LEU A 1 91 ? 6.647 -12.021 1.074 1.00 82.06 91 LEU A O 1
ATOM 718 N N . VAL A 1 92 ? 5.605 -10.425 2.265 1.00 84.88 92 VAL A N 1
ATOM 719 C CA . VAL A 1 92 ? 4.890 -11.381 3.114 1.00 84.88 92 VAL A CA 1
ATOM 720 C C . VAL A 1 92 ? 3.757 -12.023 2.306 1.00 84.88 92 VAL A C 1
ATOM 722 O O . VAL A 1 92 ? 3.177 -11.341 1.462 1.00 84.88 92 VAL A O 1
ATOM 725 N N . PRO A 1 93 ? 3.368 -13.282 2.583 1.00 85.62 93 PRO A N 1
ATOM 726 C CA . PRO A 1 93 ? 2.268 -13.937 1.866 1.00 85.62 93 PRO A CA 1
ATOM 727 C C . PRO A 1 93 ? 0.936 -13.173 1.931 1.00 85.62 93 PRO A C 1
ATOM 729 O O . PRO A 1 93 ? 0.095 -13.319 1.052 1.00 85.62 93 PRO A O 1
ATOM 732 N N . ALA A 1 94 ? 0.752 -12.342 2.962 1.00 86.69 94 ALA A N 1
ATOM 733 C CA . ALA A 1 94 ? -0.422 -11.491 3.127 1.00 86.69 94 ALA A CA 1
ATOM 734 C C . ALA A 1 94 ? -0.451 -10.270 2.183 1.00 86.69 94 ALA A C 1
ATOM 736 O O . ALA A 1 94 ? -1.470 -9.591 2.119 1.00 86.69 94 ALA A O 1
ATOM 737 N N . VAL A 1 95 ? 0.637 -9.958 1.468 1.00 88.38 95 VAL A N 1
ATOM 738 C CA . VAL A 1 95 ? 0.716 -8.826 0.533 1.00 88.38 95 VAL A CA 1
ATOM 739 C C . VAL A 1 95 ? 0.845 -9.359 -0.888 1.00 88.38 95 VAL A C 1
ATOM 741 O O . VAL A 1 95 ? 1.850 -9.976 -1.235 1.00 88.38 95 VAL A O 1
ATOM 744 N N . VAL A 1 96 ? -0.159 -9.081 -1.719 1.00 90.75 96 VAL A N 1
ATOM 745 C CA . VAL A 1 96 ? -0.224 -9.553 -3.106 1.00 90.75 96 VAL A CA 1
ATOM 746 C C . VAL A 1 96 ? -0.205 -8.371 -4.063 1.00 90.75 96 VAL A C 1
ATOM 748 O O . VAL A 1 96 ? -0.986 -7.426 -3.946 1.00 90.75 96 VAL A O 1
ATOM 751 N N . GLU A 1 97 ? 0.695 -8.439 -5.034 1.00 91.06 97 GLU A N 1
ATOM 752 C CA . GLU A 1 97 ? 0.796 -7.474 -6.121 1.00 91.06 97 GLU A CA 1
ATOM 753 C C . GLU A 1 97 ? -0.235 -7.804 -7.206 1.00 91.06 97 GLU A C 1
ATOM 755 O O . GLU A 1 97 ? -0.229 -8.894 -7.771 1.00 91.06 97 GLU A O 1
ATOM 760 N N . ILE A 1 98 ? -1.134 -6.860 -7.483 1.00 92.31 98 ILE A N 1
ATOM 761 C CA . ILE A 1 98 ? -2.222 -6.987 -8.472 1.00 92.31 98 ILE A CA 1
ATOM 762 C C . ILE A 1 98 ? -2.122 -5.921 -9.574 1.00 92.31 98 ILE A C 1
ATOM 764 O O . ILE A 1 98 ? -3.122 -5.521 -10.178 1.00 92.31 98 ILE A O 1
ATOM 768 N N . GLY A 1 99 ? -0.920 -5.391 -9.800 1.00 89.81 99 GLY A N 1
ATOM 769 C CA . GLY A 1 99 ? -0.672 -4.379 -10.819 1.00 89.81 99 GLY A CA 1
ATOM 770 C C . GLY A 1 99 ? -1.146 -4.842 -12.193 1.00 89.81 99 GLY A C 1
ATOM 771 O O . GLY A 1 99 ? -0.883 -5.965 -12.612 1.00 89.81 99 GLY A O 1
ATOM 772 N N . GLY A 1 100 ? -1.862 -3.964 -12.893 1.00 86.12 100 GLY A N 1
ATOM 773 C CA . GLY A 1 100 ? -2.364 -4.249 -14.237 1.00 86.12 100 GLY A CA 1
ATOM 774 C C . GLY A 1 100 ? -3.672 -5.044 -14.296 1.00 86.12 100 GLY A C 1
ATOM 775 O O . GLY A 1 100 ? -4.154 -5.296 -15.394 1.00 86.12 100 GLY A O 1
ATOM 776 N N . ILE A 1 101 ? -4.310 -5.362 -13.160 1.00 89.00 101 ILE A N 1
ATOM 777 C CA . ILE A 1 101 ? -5.630 -6.028 -13.140 1.00 89.00 101 ILE A CA 1
ATOM 778 C C . ILE A 1 101 ? -6.725 -5.238 -13.880 1.00 89.00 101 ILE A C 1
ATOM 780 O O . ILE A 1 101 ? -7.713 -5.803 -14.335 1.00 89.00 101 ILE A O 1
ATOM 784 N N . HIS A 1 102 ? -6.551 -3.920 -14.004 1.00 87.88 102 HIS A N 1
ATOM 785 C CA . HIS A 1 102 ? -7.476 -3.019 -14.691 1.00 87.88 102 HIS A CA 1
ATOM 786 C C . HIS A 1 102 ? -7.161 -2.842 -16.189 1.00 87.88 102 HIS A C 1
ATOM 788 O O . HIS A 1 102 ? -7.852 -2.084 -16.869 1.00 87.88 102 HIS A O 1
ATOM 794 N N . ILE A 1 103 ? -6.118 -3.493 -16.716 1.00 88.19 103 ILE A N 1
ATOM 795 C CA . ILE A 1 103 ? -5.732 -3.382 -18.125 1.00 88.19 103 ILE A CA 1
ATOM 796 C C . ILE A 1 103 ? -6.639 -4.289 -18.958 1.00 88.19 103 ILE A C 1
ATOM 798 O O . ILE A 1 103 ? -6.623 -5.512 -18.831 1.00 88.19 103 ILE A O 1
ATOM 802 N N . MET A 1 104 ? -7.435 -3.674 -19.830 1.00 88.69 104 MET A N 1
ATOM 803 C CA . MET A 1 104 ? -8.287 -4.385 -20.783 1.00 88.69 104 MET A CA 1
ATOM 804 C C . MET A 1 104 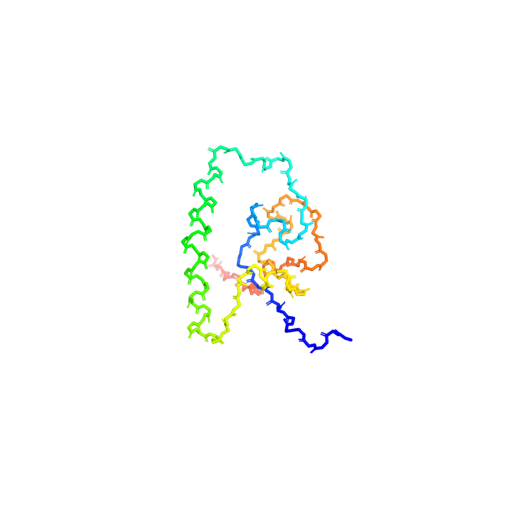? -7.450 -5.000 -21.918 1.00 88.69 104 MET A C 1
ATOM 806 O O . MET A 1 104 ? -6.383 -4.471 -22.246 1.00 88.69 104 MET A O 1
ATOM 810 N N . PRO A 1 105 ? -7.925 -6.085 -22.559 1.00 88.19 105 PRO A N 1
ATOM 811 C CA . PRO A 1 105 ? -7.245 -6.654 -23.716 1.00 88.19 105 PRO A CA 1
ATOM 812 C C . PRO A 1 105 ? -7.077 -5.608 -24.825 1.00 88.19 105 PRO A C 1
ATOM 814 O O . PRO A 1 105 ? -7.964 -4.789 -25.074 1.00 88.19 105 PRO A O 1
ATOM 817 N N . ILE A 1 106 ? -5.922 -5.648 -25.492 1.00 87.31 106 ILE A N 1
ATOM 818 C CA . ILE A 1 106 ? -5.567 -4.708 -26.558 1.00 87.31 106 ILE A CA 1
ATOM 819 C C . ILE A 1 106 ? -6.602 -4.771 -27.684 1.00 87.31 106 ILE A C 1
ATOM 821 O O . ILE A 1 106 ? -6.848 -5.823 -28.275 1.00 87.31 106 ILE A O 1
ATOM 825 N N . LYS A 1 107 ? -7.177 -3.610 -28.012 1.00 88.88 107 LYS A N 1
ATOM 826 C CA . LYS A 1 107 ? -7.954 -3.424 -29.237 1.00 88.88 107 LYS A CA 1
ATOM 827 C C . LYS A 1 107 ? -6.979 -3.351 -30.421 1.00 88.88 107 LYS A C 1
ATOM 829 O O . LYS A 1 107 ? -6.018 -2.583 -30.336 1.00 88.88 107 LYS A O 1
ATOM 834 N N . PRO A 1 108 ? -7.199 -4.101 -31.517 1.00 87.69 108 PRO A N 1
ATOM 835 C CA . PRO A 1 108 ? -6.333 -4.024 -32.689 1.00 87.69 108 PRO A CA 1
ATOM 836 C C . PRO A 1 108 ? -6.304 -2.595 -33.243 1.00 87.69 108 PRO A C 1
ATOM 838 O O . PRO A 1 108 ? -7.330 -1.909 -33.284 1.00 87.69 108 PRO A O 1
ATOM 841 N N . LEU A 1 109 ? -5.113 -2.151 -33.648 1.00 87.12 109 LEU A N 1
ATOM 842 C CA . LEU A 1 109 ? -4.925 -0.840 -34.263 1.00 87.12 109 LEU A CA 1
ATOM 843 C C . LEU A 1 109 ? -5.662 -0.790 -35.612 1.00 87.12 109 LEU A C 1
ATOM 845 O O . LEU A 1 109 ? -5.665 -1.790 -36.336 1.00 87.12 109 LEU A O 1
ATOM 849 N N . PRO A 1 110 ? -6.275 0.349 -35.982 1.00 88.38 110 PRO A N 1
ATOM 850 C CA . PRO A 1 110 ? -6.811 0.511 -3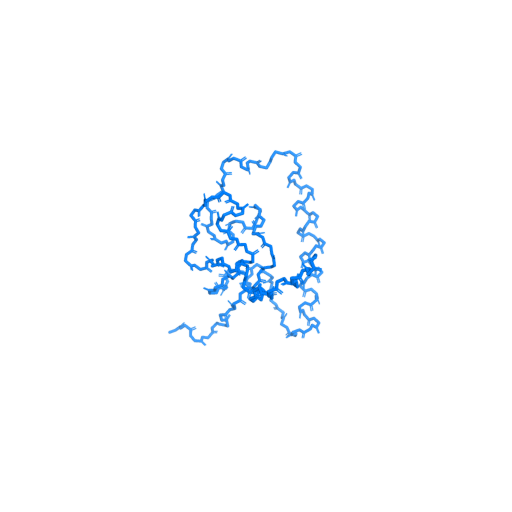7.324 1.00 88.38 110 PRO A CA 1
ATOM 851 C C . PRO A 1 110 ? -5.652 0.481 -38.326 1.00 88.38 110 PRO A C 1
ATOM 853 O O . PRO A 1 110 ? -4.694 1.245 -38.209 1.00 88.38 110 PRO A O 1
ATOM 856 N N . VAL A 1 111 ? -5.733 -0.412 -39.310 1.00 85.69 111 VAL A N 1
ATOM 857 C CA . VAL A 1 111 ? -4.818 -0.410 -40.454 1.00 85.69 111 VAL A CA 1
ATOM 858 C C . VAL A 1 111 ? -5.102 0.827 -41.301 1.00 85.69 111 VAL A C 1
ATOM 860 O O . VAL A 1 111 ? -6.210 1.001 -41.804 1.00 85.69 111 VAL A O 1
ATOM 863 N N . VAL A 1 112 ? -4.101 1.695 -41.446 1.00 80.12 112 VAL A N 1
ATOM 864 C CA . VAL A 1 112 ? -4.126 2.764 -42.446 1.00 80.12 112 VAL A CA 1
ATOM 865 C C . VAL A 1 112 ? -3.829 2.109 -43.790 1.00 80.12 112 VAL A C 1
ATOM 867 O O . VAL A 1 112 ? -2.718 1.635 -44.014 1.00 80.12 112 VAL A O 1
ATOM 870 N N . SER A 1 113 ? -4.830 2.035 -44.664 1.00 68.62 113 SER A N 1
ATOM 871 C CA . SER A 1 113 ? -4.622 1.699 -46.071 1.00 68.62 113 SER A CA 1
ATOM 872 C C . SER A 1 113 ? -3.936 2.887 -46.747 1.00 68.62 113 SER A C 1
ATOM 874 O O . SER A 1 113 ? -4.576 3.923 -46.944 1.00 68.62 113 SER A O 1
ATOM 876 N N . VAL A 1 114 ? -2.638 2.746 -47.018 1.00 66.56 114 VAL A N 1
ATOM 877 C CA . VAL A 1 114 ? -1.869 3.633 -47.907 1.00 66.56 114 VAL A CA 1
ATOM 878 C C . VAL A 1 114 ? -2.093 3.203 -49.348 1.00 66.56 114 VAL A C 1
ATOM 880 O O . VAL A 1 114 ? -2.095 1.972 -49.581 1.00 66.56 114 VAL A O 1
#

Foldseek 3Di:
DLPPDPADAAEAAADDDLVCCVLQVFDRDPVPPVPDPPDVVVVCCVPPVQVVVQVVCCVPVVDNDHPSVNSNRHQAYEYQDDCVVDPDGDGDPRYHYPHCVPPDPDDDDDDDDD

Sequence (114 aa):
TILNNPSFILLSSCNLLPWNQHAVGQPYSLANIPLTLSSLQLFGFKLLCRTRDEATIKRNLDIDVSLDQIILNASLIMVNTHFTMFTSKPLVPAVVEIGGIHIMPIKPLPVVSV